Protein AF-A0AAJ7FCG0-F1 (afdb_monomer_lite)

Structure (mmCIF, N/CA/C/O backbone):
data_AF-A0AAJ7FCG0-F1
#
_entry.id   AF-A0AAJ7FCG0-F1
#
loop_
_atom_site.group_PDB
_atom_site.id
_atom_site.type_symbol
_atom_site.label_atom_id
_atom_site.label_alt_id
_atom_site.label_comp_id
_atom_site.label_asym_id
_atom_site.label_entity_id
_atom_site.label_seq_id
_atom_site.pdbx_PDB_ins_code
_atom_site.Cartn_x
_atom_site.Cartn_y
_atom_site.Cartn_z
_atom_site.occupancy
_atom_site.B_iso_or_equiv
_atom_site.auth_seq_id
_atom_site.auth_comp_id
_atom_site.auth_asym_id
_atom_site.auth_atom_id
_atom_site.pdbx_PDB_model_num
ATOM 1 N N . MET A 1 1 ? 63.623 13.823 26.805 1.00 58.09 1 MET A N 1
ATOM 2 C CA . MET A 1 1 ? 63.069 12.885 25.799 1.00 58.09 1 MET A CA 1
ATOM 3 C C . MET A 1 1 ? 61.608 12.478 26.054 1.00 58.09 1 MET A C 1
ATOM 5 O O . MET A 1 1 ? 60.945 12.116 25.099 1.00 58.09 1 MET A O 1
ATOM 9 N N . PHE A 1 2 ? 61.065 12.595 27.278 1.00 56.00 2 PHE A N 1
ATOM 10 C CA . PHE A 1 2 ? 59.650 12.283 27.577 1.00 56.00 2 PHE A CA 1
ATOM 11 C C . PHE A 1 2 ? 58.640 13.383 27.186 1.00 56.00 2 PHE A C 1
ATOM 13 O O . PHE A 1 2 ? 57.517 13.073 26.801 1.00 56.00 2 PHE A O 1
ATOM 20 N N . GLY A 1 3 ? 59.037 14.662 27.220 1.00 55.62 3 GLY A N 1
ATOM 21 C CA . GLY A 1 3 ? 58.137 15.783 26.902 1.00 55.62 3 GLY A CA 1
ATOM 22 C C . GLY A 1 3 ? 57.691 15.848 25.435 1.00 55.62 3 GLY A C 1
ATOM 23 O O . GLY A 1 3 ? 56.544 16.174 25.160 1.00 55.62 3 GLY A O 1
ATOM 24 N N . LEU A 1 4 ? 58.560 15.466 24.491 1.00 57.62 4 LEU A N 1
ATOM 25 C CA . LEU A 1 4 ? 58.233 15.468 23.056 1.00 57.62 4 LEU A CA 1
ATOM 26 C C . LEU A 1 4 ? 57.239 14.360 22.682 1.00 57.62 4 LEU A C 1
ATOM 28 O O . LEU A 1 4 ? 56.399 14.555 21.809 1.00 57.62 4 LEU A O 1
ATOM 32 N N . ILE A 1 5 ? 57.296 13.225 23.384 1.00 64.88 5 ILE A N 1
ATOM 33 C CA . ILE A 1 5 ? 56.364 12.110 23.187 1.00 64.88 5 ILE A CA 1
ATOM 34 C C . ILE A 1 5 ? 54.972 12.515 23.689 1.00 64.88 5 ILE A C 1
ATOM 36 O O . ILE A 1 5 ? 53.991 12.326 22.981 1.00 64.88 5 ILE A O 1
ATOM 40 N N . LEU A 1 6 ? 54.884 13.167 24.853 1.00 62.88 6 LEU A N 1
ATOM 41 C CA . LEU A 1 6 ? 53.620 13.676 25.401 1.00 62.88 6 LEU A CA 1
ATOM 42 C C . LEU A 1 6 ? 52.958 14.722 24.490 1.00 62.88 6 LEU A C 1
ATOM 44 O O . LEU A 1 6 ? 51.759 14.639 24.242 1.00 62.88 6 LEU A O 1
ATOM 48 N N . VAL A 1 7 ? 53.734 15.652 23.924 1.00 68.62 7 VAL A N 1
ATOM 49 C CA . VAL A 1 7 ? 53.219 16.645 22.961 1.00 68.62 7 VAL A CA 1
ATOM 50 C C . VAL A 1 7 ? 52.762 15.977 21.661 1.00 68.62 7 VAL A C 1
ATOM 52 O O . VAL A 1 7 ? 51.711 16.334 21.136 1.00 68.62 7 VAL A O 1
ATOM 55 N N . GLY A 1 8 ? 53.493 14.971 21.173 1.00 68.00 8 GLY A N 1
ATOM 56 C CA . GLY A 1 8 ? 53.094 14.190 20.000 1.00 68.00 8 GLY A CA 1
ATOM 57 C C . GLY A 1 8 ? 51.763 13.461 20.202 1.00 68.00 8 GLY A C 1
ATOM 58 O O . GLY A 1 8 ? 50.885 13.540 19.347 1.00 68.00 8 GLY A O 1
ATOM 59 N N . TRP A 1 9 ? 51.567 12.829 21.362 1.00 72.44 9 TRP A N 1
ATOM 60 C CA . TRP A 1 9 ? 50.305 12.163 21.701 1.00 72.44 9 TRP A CA 1
ATOM 61 C C . TRP A 1 9 ? 49.146 13.151 21.853 1.00 72.44 9 TRP A C 1
ATOM 63 O O . TRP A 1 9 ? 48.058 12.875 21.354 1.00 72.44 9 TRP A O 1
ATOM 73 N N . ILE A 1 10 ? 49.377 14.321 22.457 1.00 71.56 10 ILE A N 1
ATOM 74 C CA . ILE A 1 10 ? 48.364 15.384 22.570 1.00 71.56 10 ILE A CA 1
ATOM 75 C C . ILE A 1 10 ? 47.977 15.914 21.183 1.00 71.56 10 ILE A C 1
ATOM 77 O O . ILE A 1 10 ? 46.791 16.060 20.902 1.00 71.56 10 ILE A O 1
ATOM 81 N N . LEU A 1 11 ? 48.940 16.147 20.286 1.00 62.28 11 LEU A N 1
ATOM 82 C CA . LEU A 1 11 ? 48.656 16.596 18.919 1.00 62.28 11 LEU A CA 1
ATOM 83 C C . LEU A 1 11 ? 47.877 15.546 18.121 1.00 62.28 11 LEU A C 1
ATOM 85 O O . LEU A 1 11 ? 46.940 15.902 17.408 1.00 62.28 11 LEU A O 1
ATOM 89 N N . ILE A 1 12 ? 48.206 14.260 18.260 1.00 66.12 12 ILE A N 1
ATOM 90 C CA . ILE A 1 12 ? 47.460 13.173 17.607 1.00 66.12 12 ILE A CA 1
ATOM 91 C C . ILE A 1 12 ? 46.024 13.104 18.152 1.00 66.12 12 ILE A C 1
ATOM 93 O O . ILE A 1 12 ? 45.080 13.020 17.369 1.00 66.12 12 ILE A O 1
ATOM 97 N N . PHE A 1 13 ? 45.837 13.227 19.471 1.00 65.75 13 PHE A N 1
ATOM 98 C CA . PHE A 1 13 ? 44.508 13.219 20.093 1.00 65.75 13 PHE A CA 1
ATOM 99 C C . PHE A 1 13 ? 43.657 14.431 19.682 1.00 65.75 13 P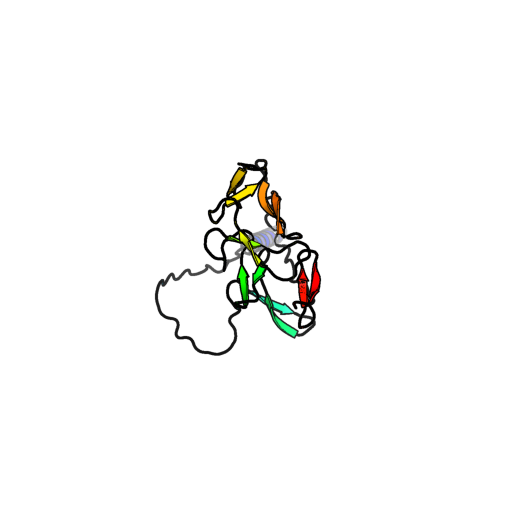HE A C 1
ATOM 101 O O . PHE A 1 13 ? 42.474 14.284 19.383 1.00 65.75 13 PHE A O 1
ATOM 108 N N . VAL A 1 14 ? 44.251 15.627 19.605 1.00 64.19 14 VAL A N 1
ATOM 109 C CA . VAL A 1 14 ? 43.553 16.854 19.179 1.00 64.19 14 VAL A CA 1
ATOM 110 C C . VAL A 1 14 ? 43.157 16.791 17.699 1.00 64.19 14 VAL A C 1
ATOM 112 O O . VAL A 1 14 ? 42.060 17.227 17.356 1.00 64.19 14 VAL A O 1
ATOM 115 N N . ASN A 1 15 ? 43.990 16.210 16.828 1.00 60.16 15 ASN A N 1
ATOM 116 C CA . ASN A 1 15 ? 43.638 16.007 15.417 1.00 60.16 15 ASN A CA 1
ATOM 117 C C . ASN A 1 15 ? 42.553 14.930 15.236 1.00 60.16 15 ASN A C 1
ATOM 119 O O . ASN A 1 15 ? 41.660 15.104 14.410 1.00 60.16 15 ASN A O 1
ATOM 123 N N . ALA A 1 16 ? 42.566 13.864 16.043 1.00 61.12 16 ALA A N 1
ATOM 124 C CA . ALA A 1 16 ? 41.526 12.832 16.016 1.00 61.12 16 ALA A CA 1
ATOM 125 C C . ALA A 1 16 ? 40.151 13.360 16.474 1.00 61.12 16 ALA A C 1
ATOM 127 O O . ALA A 1 16 ? 39.128 12.979 15.910 1.00 61.12 16 ALA A O 1
ATOM 128 N N . LEU A 1 17 ? 40.115 14.291 17.438 1.00 58.53 17 LEU A N 1
ATOM 129 C CA . LEU A 1 17 ? 38.879 14.957 17.879 1.00 58.53 17 LEU A CA 1
ATOM 130 C C . LEU A 1 17 ? 38.328 15.976 16.862 1.00 58.53 17 LEU A C 1
ATOM 132 O O . LEU A 1 17 ? 37.170 16.371 16.967 1.00 58.53 17 LEU A O 1
ATOM 136 N N . ARG A 1 18 ? 39.127 16.408 15.877 1.00 55.97 18 ARG A N 1
ATOM 137 C CA . ARG A 1 18 ? 38.724 17.363 14.824 1.00 55.97 18 ARG A CA 1
ATOM 138 C C . ARG A 1 18 ? 38.219 16.693 13.541 1.00 55.97 18 ARG A C 1
ATOM 140 O O . ARG A 1 18 ? 37.793 17.400 12.636 1.00 55.97 18 ARG A O 1
ATOM 147 N N . ALA A 1 19 ? 38.250 15.362 13.456 1.00 55.59 19 ALA A N 1
ATOM 148 C CA . ALA A 1 19 ? 37.912 14.608 12.245 1.00 55.59 19 ALA A CA 1
ATOM 149 C C . ALA A 1 19 ? 36.510 13.964 12.264 1.00 55.59 19 ALA A C 1
ATOM 151 O O . ALA A 1 19 ? 36.255 13.020 11.520 1.00 55.59 19 ALA A O 1
ATOM 152 N N . GLN A 1 20 ? 35.587 14.461 13.090 1.00 54.94 20 GLN A N 1
ATOM 153 C CA . GLN A 1 20 ? 34.176 14.070 13.034 1.00 54.94 20 GLN A CA 1
ATOM 154 C C . GLN A 1 20 ? 33.313 15.273 12.679 1.00 54.94 20 GLN A C 1
ATOM 156 O O . GLN A 1 20 ? 32.587 15.796 13.516 1.00 54.94 20 GLN A O 1
ATOM 161 N N . ASP A 1 21 ? 33.393 15.697 11.422 1.00 46.56 21 ASP A N 1
ATOM 162 C CA . ASP A 1 21 ? 32.343 16.516 10.827 1.00 46.56 21 ASP A CA 1
ATOM 163 C C . ASP A 1 21 ? 31.748 15.713 9.669 1.00 46.56 21 ASP A C 1
ATOM 165 O O . ASP A 1 21 ? 32.182 15.787 8.519 1.00 46.56 21 ASP A O 1
ATOM 169 N N . ILE A 1 22 ? 30.782 14.850 9.997 1.00 52.44 22 ILE A N 1
ATOM 170 C CA . ILE A 1 22 ? 29.861 14.331 8.986 1.00 52.44 22 ILE A CA 1
ATOM 171 C C . ILE A 1 22 ? 28.927 15.497 8.672 1.00 52.44 22 ILE A C 1
ATOM 173 O O . ILE A 1 22 ? 27.895 15.682 9.315 1.00 52.44 22 ILE A O 1
ATOM 177 N N . THR A 1 23 ? 29.308 16.311 7.693 1.00 48.34 23 THR A N 1
ATOM 178 C CA . THR A 1 23 ? 28.389 17.267 7.082 1.00 48.34 23 THR A CA 1
ATOM 179 C C . THR A 1 23 ? 27.411 16.474 6.224 1.00 48.34 23 THR A C 1
ATOM 181 O O . THR A 1 23 ? 27.718 16.039 5.116 1.00 48.34 23 THR A O 1
ATOM 184 N N . PHE A 1 24 ? 26.215 16.237 6.760 1.00 40.41 24 PHE A N 1
ATOM 185 C CA . PHE A 1 24 ? 25.083 15.860 5.924 1.00 40.41 24 PHE A CA 1
ATOM 186 C C . PHE A 1 24 ? 24.809 17.029 4.969 1.00 40.41 24 PHE A C 1
ATOM 188 O O . PHE A 1 24 ? 24.787 18.174 5.431 1.00 40.41 24 PHE A O 1
ATOM 195 N N . PRO A 1 25 ? 24.624 16.793 3.658 1.00 46.97 25 PRO A N 1
ATOM 196 C CA . PRO A 1 25 ? 24.197 17.862 2.775 1.00 46.97 25 PRO A CA 1
ATOM 197 C C . PRO A 1 25 ? 22.868 18.391 3.313 1.00 46.97 25 PRO A C 1
ATOM 199 O O . PRO A 1 25 ? 21.900 17.641 3.438 1.00 46.97 25 PRO A O 1
ATOM 202 N N . ASN A 1 26 ? 22.839 19.675 3.672 1.00 39.72 26 ASN A N 1
ATOM 203 C CA . ASN A 1 26 ? 21.583 20.374 3.879 1.00 39.72 26 ASN A CA 1
ATOM 204 C C . ASN A 1 26 ? 20.792 20.219 2.581 1.00 39.72 26 ASN A C 1
ATOM 206 O O . ASN A 1 26 ? 21.212 20.733 1.542 1.00 39.72 26 ASN A O 1
ATOM 210 N N . GLU A 1 27 ? 19.662 19.515 2.635 1.00 46.12 27 GLU A N 1
ATOM 211 C CA . GLU A 1 27 ? 18.612 19.710 1.648 1.00 46.12 27 GLU A CA 1
ATOM 212 C C . GLU A 1 27 ? 18.250 21.190 1.718 1.00 46.12 27 GLU A C 1
ATOM 214 O O . GLU A 1 27 ? 17.569 21.654 2.633 1.00 46.12 27 GLU A O 1
ATOM 219 N N . THR A 1 28 ? 18.765 21.970 0.774 1.00 39.69 28 THR A N 1
ATOM 220 C CA . THR A 1 28 ? 18.222 23.284 0.495 1.00 39.69 28 THR A CA 1
ATOM 221 C C . THR A 1 28 ? 16.843 23.050 -0.099 1.00 39.69 28 THR A C 1
ATOM 223 O O . THR A 1 28 ? 16.650 22.942 -1.308 1.00 39.69 28 THR A O 1
ATOM 226 N N . THR A 1 29 ? 15.855 22.953 0.787 1.00 45.19 29 THR A N 1
ATOM 227 C CA . THR A 1 29 ? 14.455 23.169 0.460 1.00 45.19 29 THR A CA 1
ATOM 228 C C . THR A 1 29 ? 14.310 24.602 -0.035 1.00 45.19 29 THR A C 1
ATOM 230 O O . THR A 1 29 ? 13.965 25.509 0.718 1.00 45.19 29 THR A O 1
ATOM 233 N N . ASN A 1 30 ? 14.567 24.814 -1.321 1.00 34.94 30 ASN A N 1
ATOM 234 C CA . ASN A 1 30 ? 13.955 25.916 -2.035 1.00 34.94 30 ASN A CA 1
ATOM 235 C C . ASN A 1 30 ? 12.564 25.447 -2.448 1.00 34.94 30 ASN A C 1
ATOM 237 O O . ASN A 1 30 ? 12.338 24.913 -3.532 1.00 34.94 30 ASN A O 1
ATOM 241 N N . THR A 1 31 ? 11.623 25.637 -1.528 1.00 43.38 31 THR A N 1
ATOM 242 C CA . THR A 1 31 ? 10.203 25.741 -1.838 1.00 43.38 31 THR A CA 1
ATOM 243 C C . THR A 1 31 ? 10.004 26.844 -2.871 1.00 43.38 31 THR A C 1
ATOM 245 O O . THR A 1 31 ? 9.981 28.019 -2.523 1.00 43.38 31 THR A O 1
ATOM 248 N N . ASN A 1 32 ? 9.815 26.457 -4.129 1.00 37.09 32 ASN A N 1
ATOM 249 C CA . ASN A 1 32 ? 9.009 27.215 -5.077 1.00 37.09 32 ASN A CA 1
ATOM 250 C C . ASN A 1 32 ? 7.836 26.337 -5.502 1.00 37.09 32 ASN A C 1
ATOM 252 O O . ASN A 1 32 ? 7.883 25.544 -6.439 1.00 37.09 32 ASN A O 1
ATOM 256 N N . PHE A 1 33 ? 6.779 26.484 -4.712 1.00 48.41 33 PHE A N 1
ATOM 257 C CA . PHE A 1 33 ? 5.418 26.133 -5.050 1.00 48.41 33 PHE A CA 1
ATOM 258 C C . PHE A 1 33 ? 5.010 26.962 -6.277 1.00 48.41 33 PHE A C 1
ATOM 260 O O . PHE A 1 33 ? 4.943 28.185 -6.201 1.00 48.41 33 PHE A O 1
ATOM 267 N N . GLY A 1 34 ? 4.753 26.289 -7.399 1.00 46.59 34 GLY A N 1
ATOM 268 C CA . GLY A 1 34 ? 4.127 26.883 -8.579 1.00 46.59 34 GLY A CA 1
ATOM 269 C C . GLY A 1 34 ? 5.088 27.440 -9.628 1.00 46.59 34 GLY A C 1
ATOM 270 O O . GLY A 1 34 ? 5.233 28.648 -9.761 1.00 46.59 34 GLY A O 1
ATOM 271 N N . GLN A 1 35 ? 5.633 26.569 -10.478 1.00 34.44 35 GLN A N 1
ATOM 272 C CA . GLN A 1 35 ? 5.893 26.936 -11.869 1.00 34.44 35 GLN A CA 1
ATOM 273 C C . GLN A 1 35 ? 5.902 25.687 -12.747 1.00 34.44 35 GLN A C 1
ATOM 275 O O . GLN A 1 35 ? 6.513 24.675 -12.413 1.00 34.44 35 GLN A O 1
ATOM 280 N N . HIS A 1 36 ? 5.152 25.760 -13.845 1.00 49.44 36 HIS A N 1
ATOM 281 C CA . HIS A 1 36 ? 5.037 24.729 -14.867 1.00 49.44 36 HIS A CA 1
ATOM 282 C C . HIS A 1 36 ? 6.426 24.277 -15.327 1.00 49.44 36 HIS A C 1
ATOM 284 O O . HIS A 1 36 ? 7.110 25.000 -16.052 1.00 49.44 36 HIS A O 1
ATOM 290 N N . VAL A 1 37 ? 6.826 23.072 -14.927 1.00 43.38 37 VAL A N 1
ATOM 291 C CA . VAL A 1 37 ? 7.981 22.401 -15.518 1.00 43.38 37 VAL A CA 1
ATOM 292 C C . VAL A 1 37 ? 7.579 22.022 -16.938 1.00 43.38 37 VAL A C 1
ATOM 294 O O . VAL A 1 37 ? 6.692 21.196 -17.154 1.00 43.38 37 VAL A O 1
ATOM 297 N N . GLN A 1 38 ? 8.187 22.708 -17.902 1.00 42.44 38 GLN A N 1
ATOM 298 C CA . GLN A 1 38 ? 8.118 22.382 -19.320 1.00 42.44 38 GLN A CA 1
ATOM 299 C C . GLN A 1 38 ? 8.571 20.928 -19.494 1.00 42.44 38 GLN A C 1
ATOM 301 O O . GLN A 1 38 ? 9.700 20.574 -19.160 1.00 42.44 38 GLN A O 1
ATOM 306 N N . LEU A 1 39 ? 7.648 20.088 -19.962 1.00 44.16 39 LEU A N 1
ATOM 307 C CA . LEU A 1 39 ? 7.856 18.669 -20.214 1.00 44.16 39 LEU A CA 1
ATOM 308 C C . LEU A 1 39 ? 8.788 18.520 -21.428 1.00 44.16 39 LEU A C 1
ATOM 310 O O . LEU A 1 39 ? 8.337 18.534 -22.572 1.00 44.16 39 LEU A O 1
ATOM 314 N N . THR A 1 40 ? 10.092 18.391 -21.200 1.00 37.41 40 THR A N 1
ATOM 315 C CA . THR A 1 40 ? 10.991 17.843 -22.217 1.00 37.41 40 THR A CA 1
ATOM 316 C C . THR A 1 40 ? 10.864 16.323 -22.176 1.00 37.41 40 THR A C 1
ATOM 318 O O . THR A 1 40 ? 11.255 15.676 -21.205 1.00 37.41 40 THR A O 1
ATOM 321 N N . ASN A 1 41 ? 10.248 15.763 -23.216 1.00 54.22 41 ASN A N 1
ATOM 322 C CA . ASN A 1 41 ? 10.221 14.332 -23.493 1.00 54.22 41 ASN A CA 1
ATOM 323 C C . ASN A 1 41 ? 11.650 13.818 -23.703 1.00 54.22 41 ASN A C 1
ATOM 325 O O . ASN A 1 41 ? 12.231 14.139 -24.731 1.00 54.22 41 ASN A O 1
ATOM 329 N N . GLU A 1 42 ? 12.164 13.014 -22.766 1.00 44.41 42 GLU A N 1
ATOM 330 C CA . GLU A 1 42 ? 13.086 11.887 -23.007 1.00 44.41 42 GLU A CA 1
ATOM 331 C C . GLU A 1 42 ? 13.314 11.099 -21.693 1.00 44.41 42 GLU A C 1
ATOM 333 O O . GLU A 1 42 ? 14.191 11.378 -20.884 1.00 44.41 42 GLU A O 1
ATOM 338 N N . SER A 1 43 ? 12.428 10.121 -21.461 1.00 55.16 43 SER A N 1
ATOM 339 C CA . SER A 1 43 ? 12.698 8.825 -20.803 1.00 55.16 43 SER A CA 1
ATOM 340 C C . SER A 1 43 ? 13.641 8.778 -19.582 1.00 55.16 43 SER A C 1
ATOM 342 O O . SER A 1 43 ? 14.760 8.287 -19.680 1.00 55.16 43 SER A O 1
ATOM 344 N N . THR A 1 44 ? 13.156 9.177 -18.398 1.00 56.81 44 THR A N 1
ATOM 345 C CA . THR A 1 44 ? 13.750 8.774 -17.090 1.00 56.81 44 THR A CA 1
ATOM 346 C C . THR A 1 44 ? 12.783 8.830 -15.895 1.00 56.81 44 THR A C 1
ATOM 348 O O . THR A 1 44 ? 13.195 8.639 -14.754 1.00 56.81 44 THR A O 1
ATOM 351 N N . SER A 1 45 ? 11.487 9.083 -16.109 1.00 82.50 45 SER A N 1
ATOM 352 C CA . SER A 1 45 ? 10.523 9.191 -15.005 1.00 82.50 45 SER A CA 1
ATOM 353 C C . SER A 1 45 ? 9.701 7.911 -14.882 1.00 82.50 45 SER A C 1
ATOM 355 O O . SER A 1 45 ? 8.991 7.532 -15.815 1.00 82.50 45 SER A O 1
ATOM 357 N N . CYS A 1 46 ? 9.815 7.227 -13.741 1.00 86.31 46 CYS A N 1
ATOM 358 C CA . CYS A 1 46 ? 8.948 6.097 -13.435 1.00 86.31 46 CYS A CA 1
ATOM 359 C C . CYS A 1 46 ? 7.482 6.544 -13.293 1.00 86.31 46 CYS A C 1
ATOM 361 O O . CYS A 1 46 ? 7.221 7.693 -12.929 1.00 86.31 46 CYS A O 1
ATOM 363 N N . PRO A 1 47 ? 6.511 5.648 -13.555 1.00 89.12 47 PRO A N 1
ATOM 364 C CA . PRO A 1 47 ? 5.098 5.956 -13.362 1.00 89.12 47 PRO A CA 1
ATOM 365 C C . PRO A 1 47 ? 4.743 6.326 -11.912 1.00 89.12 47 PRO A C 1
ATOM 367 O O . PRO A 1 47 ? 5.553 6.212 -10.990 1.00 89.12 47 PRO A O 1
ATOM 370 N N . LEU A 1 48 ? 3.495 6.749 -11.691 1.00 86.62 48 LEU A N 1
ATOM 371 C CA . LEU A 1 48 ? 3.037 7.234 -10.389 1.00 86.62 48 LEU A CA 1
ATOM 372 C C . LEU A 1 48 ? 3.283 6.205 -9.267 1.00 86.62 48 LEU A C 1
ATOM 374 O O . LEU A 1 48 ? 2.841 5.054 -9.340 1.00 86.62 48 LEU A O 1
ATOM 378 N N . ASN A 1 49 ? 3.935 6.675 -8.196 1.00 86.12 49 ASN A N 1
ATOM 379 C CA . ASN A 1 49 ? 4.336 5.900 -7.014 1.00 86.12 49 ASN A CA 1
ATOM 380 C C . ASN A 1 49 ? 5.251 4.699 -7.320 1.00 86.12 49 ASN A C 1
ATOM 382 O O . ASN A 1 49 ? 5.264 3.725 -6.566 1.00 86.12 49 ASN A O 1
ATOM 386 N N . MET A 1 50 ? 6.005 4.755 -8.417 1.00 87.88 50 MET A N 1
ATOM 387 C CA . MET A 1 50 ? 7.045 3.781 -8.740 1.00 87.88 50 MET A CA 1
ATOM 388 C C . MET A 1 50 ? 8.429 4.386 -8.514 1.00 87.88 50 MET A C 1
ATOM 390 O O . MET A 1 50 ? 8.630 5.592 -8.664 1.00 87.88 50 MET A O 1
ATOM 394 N N . LYS A 1 51 ? 9.387 3.532 -8.162 1.00 86.38 51 LYS A N 1
ATOM 395 C CA . LYS A 1 51 ? 10.802 3.881 -8.022 1.00 86.38 51 LYS A CA 1
ATOM 396 C C . LYS A 1 51 ? 11.616 3.163 -9.088 1.00 86.38 51 LYS A C 1
ATOM 398 O O . LYS A 1 51 ? 11.248 2.073 -9.525 1.00 86.38 51 LYS A O 1
ATOM 403 N N . LEU A 1 52 ? 12.712 3.793 -9.498 1.00 86.12 52 LEU A N 1
ATOM 404 C CA . LEU A 1 52 ? 13.694 3.176 -10.377 1.00 86.12 52 LEU A CA 1
ATOM 405 C C . LEU A 1 52 ? 14.563 2.227 -9.549 1.00 86.12 52 LEU A C 1
ATOM 407 O O . LEU A 1 52 ? 15.143 2.631 -8.542 1.00 86.12 52 LEU A O 1
ATOM 411 N N . TYR A 1 53 ? 14.647 0.983 -9.990 1.00 81.81 53 TYR A N 1
ATOM 412 C CA . TYR A 1 53 ? 15.522 -0.046 -9.455 1.00 81.81 53 TYR A CA 1
ATOM 413 C C . TYR A 1 53 ? 16.551 -0.432 -10.514 1.00 81.81 53 TYR A C 1
ATOM 415 O O . TYR A 1 53 ? 16.292 -0.336 -11.714 1.00 81.81 53 TYR A O 1
ATOM 423 N N . TYR A 1 54 ? 17.722 -0.860 -10.054 1.00 81.88 54 TYR A N 1
ATOM 424 C CA . TYR A 1 54 ? 18.802 -1.348 -10.901 1.00 81.88 54 TYR A CA 1
ATOM 425 C C . TYR A 1 54 ? 19.034 -2.829 -10.611 1.00 81.88 54 TYR A C 1
ATOM 427 O O . TYR A 1 54 ? 19.133 -3.221 -9.446 1.00 81.88 54 TYR A O 1
ATOM 435 N N . ASN A 1 55 ? 19.079 -3.642 -11.663 1.00 77.88 55 ASN A N 1
ATOM 436 C CA . ASN A 1 55 ? 19.496 -5.033 -11.591 1.00 77.88 55 ASN A CA 1
ATOM 437 C C . ASN A 1 55 ? 20.971 -5.122 -11.991 1.00 77.88 55 ASN A C 1
ATOM 439 O O . ASN A 1 55 ? 21.304 -4.959 -13.163 1.00 77.88 55 ASN A O 1
ATOM 443 N N . GLU A 1 56 ? 21.840 -5.406 -11.022 1.00 78.94 56 GLU A N 1
ATOM 444 C CA . GLU A 1 56 ? 23.282 -5.544 -11.251 1.00 78.94 56 GLU A CA 1
ATOM 445 C C . GLU A 1 56 ? 23.626 -6.758 -12.132 1.00 78.94 56 GLU A C 1
ATOM 447 O O . GLU A 1 56 ? 24.578 -6.700 -12.903 1.00 78.94 56 GLU A O 1
ATOM 452 N N . GLU A 1 57 ? 22.858 -7.853 -12.048 1.00 80.69 57 GLU A N 1
ATOM 453 C CA . GLU A 1 57 ? 23.134 -9.082 -12.814 1.00 80.69 57 GLU A CA 1
ATOM 454 C C . GLU A 1 57 ? 22.842 -8.903 -14.311 1.00 80.69 57 GLU A C 1
ATOM 456 O O . GLU A 1 57 ? 23.536 -9.463 -15.158 1.00 80.69 57 GLU A O 1
ATOM 461 N N . GLU A 1 58 ? 21.799 -8.139 -14.635 1.00 79.62 58 GLU A N 1
ATOM 462 C CA . GLU A 1 58 ? 21.318 -7.931 -16.006 1.00 79.62 58 GLU A CA 1
ATOM 463 C C . GLU A 1 58 ? 21.735 -6.571 -16.590 1.00 79.62 58 GLU A C 1
ATOM 465 O O . GLU A 1 58 ? 21.337 -6.258 -17.713 1.00 79.62 58 GLU A O 1
ATOM 470 N N . ASP A 1 59 ? 22.497 -5.774 -15.830 1.00 80.44 59 ASP A N 1
ATOM 471 C CA . ASP A 1 59 ? 22.903 -4.397 -16.150 1.00 80.44 59 ASP A CA 1
ATOM 472 C C . ASP A 1 59 ? 21.746 -3.556 -16.719 1.00 80.44 59 ASP A C 1
ATOM 474 O O . ASP A 1 59 ? 21.839 -2.921 -17.772 1.00 80.44 59 ASP A O 1
ATOM 478 N N . ASN A 1 60 ? 20.591 -3.603 -16.047 1.00 80.00 60 ASN A N 1
ATOM 479 C CA . ASN A 1 60 ? 19.383 -2.929 -16.512 1.00 80.00 60 ASN A CA 1
ATOM 480 C C . ASN A 1 60 ? 18.682 -2.134 -15.408 1.00 80.00 60 ASN A C 1
ATOM 482 O O . ASN A 1 60 ? 18.826 -2.385 -14.211 1.00 80.00 60 ASN A O 1
ATOM 486 N N . GLN A 1 61 ? 17.915 -1.132 -15.833 1.00 82.69 61 GLN A N 1
ATOM 487 C CA . GLN A 1 61 ? 17.078 -0.319 -14.960 1.00 82.69 61 GLN A CA 1
ATOM 488 C C . GLN A 1 61 ? 15.608 -0.619 -15.237 1.00 82.69 61 GLN A C 1
ATOM 490 O O . GLN A 1 61 ? 15.190 -0.720 -16.392 1.00 82.69 61 GLN A O 1
ATOM 495 N N . PHE A 1 62 ? 14.807 -0.725 -14.183 1.00 83.25 62 PHE A N 1
ATOM 496 C CA . PHE A 1 62 ? 13.375 -0.975 -14.290 1.00 83.25 62 PHE A CA 1
ATOM 497 C C . PHE A 1 62 ? 12.603 -0.222 -13.209 1.00 83.25 62 PHE A C 1
ATOM 499 O O . PHE A 1 62 ? 13.122 0.071 -12.136 1.00 83.25 62 PHE A O 1
ATOM 506 N N . CYS A 1 63 ? 11.343 0.103 -13.485 1.00 86.75 63 CYS A N 1
ATOM 507 C CA . CYS A 1 63 ? 10.464 0.717 -12.496 1.00 86.75 63 CYS A CA 1
ATOM 508 C C . CYS A 1 63 ? 9.689 -0.363 -11.740 1.00 86.75 63 CYS A C 1
ATOM 510 O O . CYS A 1 63 ? 9.064 -1.220 -12.367 1.00 86.75 63 CYS A O 1
ATOM 512 N N . ASP A 1 64 ? 9.648 -0.276 -10.412 1.00 86.06 64 ASP A N 1
ATOM 513 C CA . ASP A 1 64 ? 8.798 -1.136 -9.582 1.00 86.06 64 ASP A CA 1
ATOM 514 C C . ASP A 1 64 ? 8.132 -0.352 -8.443 1.00 86.06 64 ASP A C 1
ATOM 516 O O . ASP A 1 64 ? 8.443 0.816 -8.189 1.00 86.06 64 ASP A O 1
ATOM 520 N N . CYS A 1 65 ? 7.155 -0.978 -7.792 1.00 86.69 65 CYS A N 1
ATOM 521 C CA . CYS A 1 65 ? 6.480 -0.407 -6.636 1.00 86.69 65 CYS A CA 1
ATOM 522 C C . CYS A 1 65 ? 7.428 -0.284 -5.442 1.00 86.69 65 CYS A C 1
ATOM 524 O O . CYS A 1 65 ? 8.234 -1.173 -5.178 1.00 86.69 65 CYS A O 1
A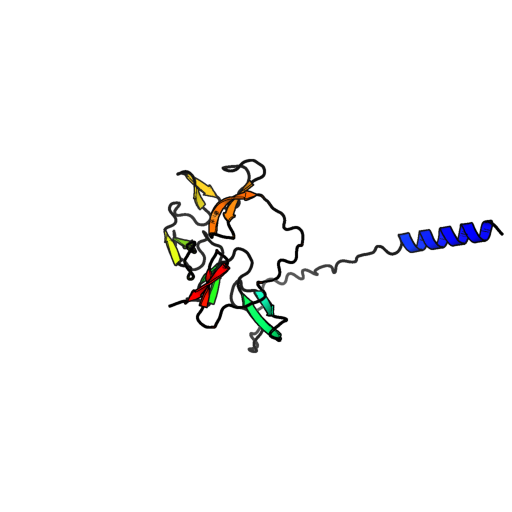TOM 526 N N . ASP A 1 66 ? 7.256 0.791 -4.671 1.00 81.25 66 ASP A N 1
ATOM 527 C CA . ASP A 1 66 ? 7.892 0.908 -3.362 1.00 81.25 66 ASP A CA 1
ATOM 528 C C . ASP A 1 66 ? 7.363 -0.155 -2.381 1.00 81.25 66 ASP A C 1
ATOM 530 O O . ASP A 1 66 ? 6.276 -0.717 -2.560 1.00 81.25 66 ASP A O 1
ATOM 534 N N . LEU A 1 67 ? 8.113 -0.413 -1.309 1.00 77.44 67 LEU A N 1
ATOM 535 C CA . LEU A 1 67 ? 7.722 -1.390 -0.293 1.00 77.44 67 LEU A CA 1
ATOM 536 C C . LEU A 1 67 ? 6.340 -1.064 0.295 1.00 77.44 67 LEU A C 1
ATOM 538 O O . LEU A 1 67 ? 6.047 0.071 0.664 1.00 77.44 67 LEU A O 1
ATOM 542 N N . GLY A 1 68 ? 5.486 -2.084 0.389 1.00 81.44 68 GLY A N 1
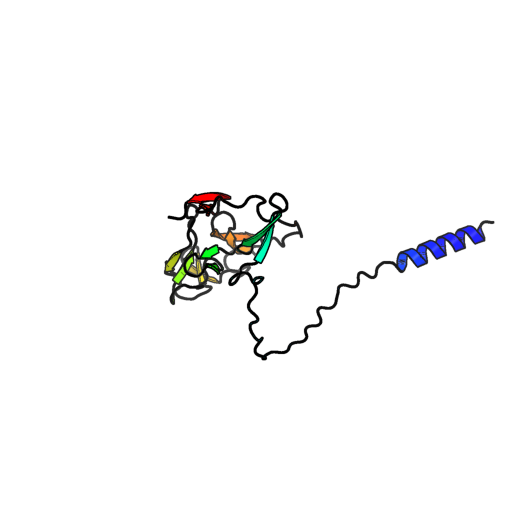ATOM 543 C CA . GLY A 1 68 ? 4.115 -1.950 0.888 1.00 81.44 68 GLY A CA 1
ATOM 544 C C . GLY A 1 68 ? 3.109 -1.401 -0.131 1.00 81.44 68 GLY A C 1
ATOM 545 O O . GLY A 1 68 ? 1.914 -1.396 0.161 1.00 81.44 68 GLY A O 1
ATOM 546 N N . PHE A 1 69 ? 3.537 -0.990 -1.329 1.00 87.94 69 PHE A N 1
ATOM 547 C CA . PHE A 1 69 ? 2.634 -0.605 -2.412 1.00 87.94 69 PHE A CA 1
ATOM 548 C C . PHE A 1 69 ? 2.291 -1.809 -3.297 1.00 87.94 69 PHE A C 1
ATOM 550 O O . PHE A 1 69 ? 3.085 -2.730 -3.481 1.00 87.94 69 PHE A O 1
ATOM 557 N N . ILE A 1 70 ? 1.088 -1.787 -3.871 1.00 90.25 70 ILE A N 1
ATOM 558 C CA . ILE A 1 70 ? 0.592 -2.793 -4.811 1.00 90.25 70 ILE A CA 1
ATOM 559 C C . ILE A 1 70 ? 0.410 -2.183 -6.197 1.00 90.25 70 ILE A C 1
ATOM 561 O O . ILE A 1 70 ? -0.086 -1.065 -6.347 1.00 90.25 70 ILE A O 1
ATOM 565 N N . TYR A 1 71 ? 0.803 -2.937 -7.217 1.00 89.88 71 TYR A N 1
ATOM 566 C CA . TYR A 1 71 ? 0.678 -2.519 -8.606 1.00 89.88 71 TYR A CA 1
ATOM 567 C C . TYR A 1 71 ? -0.756 -2.639 -9.110 1.00 89.88 71 TYR A C 1
ATOM 569 O O . TYR A 1 71 ? -1.423 -3.654 -8.894 1.00 89.88 71 TYR A O 1
ATOM 577 N N . TYR A 1 72 ? -1.201 -1.621 -9.839 1.00 92.25 72 TYR A N 1
ATOM 578 C CA . TYR A 1 72 ? -2.492 -1.582 -10.505 1.00 92.25 72 TYR A CA 1
ATOM 579 C C . TYR A 1 72 ? -2.293 -1.494 -12.029 1.00 92.25 72 TYR A C 1
ATOM 581 O O . TYR A 1 72 ? -2.019 -0.411 -12.554 1.00 92.25 72 TYR A O 1
ATOM 589 N N . PRO A 1 73 ? -2.439 -2.619 -12.759 1.00 90.12 73 PRO A N 1
ATOM 590 C CA . PRO A 1 73 ? -2.159 -2.673 -14.195 1.00 90.12 73 PRO A CA 1
ATOM 591 C C . PRO A 1 73 ? -2.907 -1.648 -15.065 1.00 90.12 73 PRO A C 1
ATOM 593 O O . PRO A 1 73 ? -2.270 -1.081 -15.950 1.00 90.12 73 PRO A O 1
ATOM 596 N N . PRO A 1 74 ? -4.204 -1.338 -14.834 1.00 90.38 74 PRO A N 1
ATOM 597 C CA . PRO A 1 74 ? -4.974 -0.489 -15.750 1.00 90.38 74 PRO A CA 1
ATOM 598 C C . PRO A 1 74 ? -4.416 0.916 -15.992 1.00 90.38 74 PRO A C 1
ATOM 600 O O . PRO A 1 74 ? -4.732 1.520 -17.011 1.00 90.38 74 PRO A O 1
ATOM 603 N N . ASN A 1 75 ? -3.619 1.456 -15.069 1.00 90.44 75 ASN A N 1
ATOM 604 C CA . ASN A 1 75 ? -2.965 2.755 -15.242 1.00 90.44 75 ASN A CA 1
ATOM 605 C C . ASN A 1 75 ? -1.459 2.710 -14.957 1.00 90.44 75 ASN A C 1
ATOM 607 O O . ASN A 1 75 ? -0.851 3.755 -14.729 1.00 90.44 75 ASN A O 1
ATOM 611 N N . ASN A 1 76 ? -0.877 1.507 -14.951 1.00 89.25 76 ASN A N 1
ATOM 612 C CA . ASN A 1 76 ? 0.548 1.282 -14.748 1.00 89.25 76 ASN A CA 1
ATOM 613 C C . ASN A 1 76 ? 1.126 2.052 -13.544 1.00 89.25 76 ASN A C 1
ATOM 615 O O . ASN A 1 76 ? 2.138 2.726 -13.673 1.00 89.25 76 ASN A O 1
ATOM 619 N N . SER A 1 77 ? 0.452 2.018 -12.394 1.00 91.06 77 SER A N 1
ATOM 620 C CA . SER A 1 77 ? 0.845 2.787 -11.204 1.00 91.06 77 SER A CA 1
ATOM 621 C C . SER A 1 77 ? 0.762 1.933 -9.940 1.00 91.06 77 SER A C 1
ATOM 623 O O . SER A 1 77 ? 0.096 0.895 -9.923 1.00 91.06 77 SER A O 1
ATOM 625 N N . CYS A 1 78 ? 1.411 2.373 -8.864 1.00 92.06 78 CYS A N 1
ATOM 626 C CA . CYS A 1 78 ? 1.377 1.682 -7.575 1.00 92.06 78 CYS A CA 1
ATOM 627 C C . CYS A 1 78 ? 0.547 2.448 -6.541 1.00 92.06 78 CYS A C 1
ATOM 629 O O . CYS A 1 78 ? 0.453 3.676 -6.565 1.00 92.06 78 CYS A O 1
ATOM 631 N N . TYR A 1 79 ? -0.080 1.732 -5.613 1.00 94.50 79 TYR A N 1
ATOM 632 C CA . TYR A 1 79 ? -0.957 2.330 -4.608 1.00 94.50 79 TYR A CA 1
ATOM 633 C C . TYR A 1 79 ? -0.855 1.604 -3.277 1.00 94.50 79 TYR A C 1
ATOM 635 O O . TYR A 1 79 ? -0.560 0.414 -3.228 1.00 94.50 79 TYR A O 1
ATOM 643 N N . LEU A 1 80 ? -1.156 2.313 -2.193 1.00 92.94 80 LEU A N 1
ATOM 644 C CA . LEU A 1 80 ? -1.260 1.693 -0.880 1.00 92.94 80 LEU A CA 1
ATOM 645 C C . LEU A 1 80 ? -2.483 0.755 -0.823 1.00 92.94 80 LEU A C 1
ATOM 647 O O . LEU A 1 80 ? -3.586 1.166 -1.209 1.00 92.94 80 LEU A O 1
ATOM 651 N N . PRO A 1 81 ? -2.324 -0.478 -0.315 1.00 94.12 81 PRO A N 1
ATOM 652 C CA . PRO A 1 81 ? -3.442 -1.373 -0.053 1.00 94.12 81 PRO A CA 1
ATOM 653 C C . PRO A 1 81 ? -4.382 -0.762 0.994 1.00 94.12 81 PRO A C 1
ATOM 655 O O . PRO A 1 81 ? -3.973 0.021 1.851 1.00 94.12 81 PRO A O 1
ATOM 658 N N . TYR A 1 82 ? -5.667 -1.104 0.910 1.00 96.12 82 TYR A N 1
ATOM 659 C CA . TYR A 1 82 ? -6.736 -0.591 1.778 1.00 96.12 82 TYR A CA 1
ATOM 660 C C . TYR A 1 82 ? -6.918 0.934 1.773 1.00 96.12 82 TYR A C 1
ATOM 662 O O . TYR A 1 82 ? -7.646 1.482 2.603 1.00 96.12 82 TYR A O 1
ATOM 670 N N . ARG A 1 83 ? -6.335 1.623 0.790 1.00 96.19 83 ARG A N 1
ATOM 671 C CA . ARG A 1 83 ? -6.645 3.013 0.453 1.00 96.19 83 ARG A CA 1
ATOM 672 C C . ARG A 1 83 ? -7.478 3.070 -0.818 1.00 96.19 83 ARG A C 1
ATOM 674 O O . ARG A 1 83 ? -7.482 2.134 -1.619 1.00 96.19 83 ARG A O 1
ATOM 681 N N . LYS A 1 84 ? -8.183 4.183 -1.017 1.00 97.12 84 LYS A N 1
ATOM 682 C CA . LYS A 1 84 ? -9.000 4.438 -2.209 1.00 97.12 84 LYS A CA 1
ATOM 683 C C . LYS A 1 84 ? -8.193 4.232 -3.491 1.00 97.12 84 LYS A C 1
ATOM 685 O O . LYS A 1 84 ? -8.649 3.519 -4.378 1.00 97.12 84 LYS A O 1
ATOM 690 N N . GLY A 1 85 ? -7.010 4.843 -3.586 1.00 94.38 85 GLY A N 1
ATOM 691 C CA . GLY A 1 85 ? -6.173 4.781 -4.787 1.00 94.38 85 GLY A CA 1
ATOM 692 C C . GLY A 1 85 ? -6.979 5.102 -6.062 1.00 94.38 85 GLY A C 1
ATOM 693 O O . GLY A 1 85 ? -7.699 6.105 -6.074 1.00 94.38 85 GLY A O 1
ATOM 694 N N . PRO A 1 86 ? -6.920 4.253 -7.105 1.00 96.00 86 PRO A N 1
ATOM 695 C CA . PRO A 1 86 ? -7.652 4.444 -8.358 1.00 96.00 86 PRO A CA 1
ATOM 696 C C . PRO A 1 86 ? -9.130 4.021 -8.266 1.00 96.00 86 PRO A C 1
ATOM 698 O O . PRO A 1 86 ? -9.870 4.117 -9.244 1.00 96.00 86 PRO A O 1
ATOM 701 N N . CYS A 1 87 ? -9.584 3.517 -7.117 1.00 97.19 87 CYS A N 1
ATOM 702 C CA . CYS A 1 87 ? -10.935 3.008 -6.960 1.00 97.19 87 CYS A CA 1
ATOM 703 C C . CYS A 1 87 ? -11.976 4.128 -6.826 1.00 97.19 87 CYS A C 1
ATOM 705 O O . CYS A 1 87 ? -11.724 5.223 -6.316 1.00 97.19 87 CYS A O 1
ATOM 707 N N . SER A 1 88 ? -13.208 3.816 -7.238 1.00 96.44 88 SER A N 1
ATOM 708 C CA . SER A 1 88 ? -14.369 4.680 -7.016 1.00 96.44 88 SER A CA 1
ATOM 709 C C . SER A 1 88 ? -14.607 4.936 -5.522 1.00 96.44 88 SER A C 1
ATOM 711 O O . SER A 1 88 ? -14.179 4.161 -4.666 1.00 96.44 88 SER A O 1
ATOM 713 N N . SER A 1 89 ? -15.377 5.975 -5.196 1.00 95.31 89 SER A N 1
ATOM 714 C CA . SER A 1 89 ? -15.770 6.285 -3.815 1.00 95.31 89 SER A CA 1
ATOM 715 C C . SER A 1 89 ? -16.300 5.057 -3.058 1.00 95.31 89 SER A C 1
ATOM 717 O O . SER A 1 89 ? -17.007 4.220 -3.626 1.00 95.31 89 SER A O 1
ATOM 719 N N . ARG A 1 90 ? -15.977 4.973 -1.758 1.00 96.12 90 ARG A N 1
ATOM 720 C CA . ARG A 1 90 ? -16.348 3.867 -0.846 1.00 96.12 90 ARG A CA 1
ATOM 721 C C . ARG A 1 90 ? -15.752 2.500 -1.216 1.00 96.12 90 ARG A C 1
ATOM 723 O O . ARG A 1 90 ? -16.214 1.470 -0.721 1.00 96.12 90 ARG A O 1
ATOM 730 N N . LYS A 1 91 ? -14.741 2.464 -2.082 1.00 98.06 91 LYS A N 1
ATOM 731 C CA . LYS A 1 91 ? -13.932 1.277 -2.372 1.00 98.06 91 LYS A CA 1
ATOM 732 C C . LYS A 1 91 ? -12.477 1.548 -2.010 1.00 98.06 91 LYS A C 1
ATOM 734 O O . LYS A 1 91 ? -12.048 2.697 -1.999 1.00 98.06 91 LYS A O 1
ATOM 739 N N . TYR A 1 92 ? -11.744 0.481 -1.737 1.00 97.44 92 TYR A N 1
ATOM 740 C CA . TYR A 1 92 ? -10.295 0.497 -1.595 1.00 97.44 92 TYR A CA 1
ATOM 741 C C . TYR A 1 92 ? -9.655 -0.511 -2.552 1.00 97.44 92 TYR A C 1
ATOM 743 O O . TYR A 1 92 ? -10.342 -1.385 -3.096 1.00 97.44 92 TYR A O 1
ATOM 751 N N . LEU A 1 93 ? -8.345 -0.400 -2.739 1.00 96.50 93 LEU A N 1
ATOM 752 C CA . LEU A 1 93 ? -7.554 -1.357 -3.498 1.00 96.50 93 LEU A CA 1
ATOM 753 C C . LEU A 1 93 ? -7.089 -2.509 -2.594 1.00 96.50 93 LEU A C 1
ATOM 755 O O . LEU A 1 93 ? -6.635 -2.277 -1.475 1.00 96.50 93 LEU A O 1
ATOM 759 N N . ILE A 1 94 ? -7.206 -3.747 -3.070 1.00 94.75 94 ILE A N 1
ATOM 760 C CA . ILE A 1 94 ? -6.698 -4.947 -2.392 1.00 94.75 94 ILE A CA 1
ATOM 761 C C . ILE A 1 94 ? -5.920 -5.829 -3.365 1.00 94.75 94 ILE A C 1
ATOM 763 O O . ILE A 1 94 ? -6.217 -5.841 -4.560 1.00 94.75 94 ILE A O 1
ATOM 767 N N . LEU A 1 95 ? -4.993 -6.616 -2.828 1.00 91.19 95 LEU A N 1
ATOM 768 C CA . LEU A 1 95 ? -4.370 -7.744 -3.509 1.00 91.19 95 LEU A CA 1
ATOM 769 C C . LEU A 1 95 ? -4.638 -8.993 -2.665 1.00 91.19 95 LEU A C 1
ATOM 771 O O . LEU A 1 95 ? -4.284 -9.018 -1.490 1.00 91.19 95 LEU A O 1
ATOM 775 N N . GLY A 1 96 ? -5.336 -9.987 -3.216 1.00 83.69 96 GLY A N 1
ATOM 776 C CA . GLY A 1 96 ? -5.517 -11.262 -2.521 1.00 83.69 96 GLY A CA 1
ATOM 777 C C . GLY A 1 96 ? -4.186 -12.003 -2.359 1.00 83.69 96 GLY A C 1
ATOM 778 O O . GLY A 1 96 ? -3.294 -11.851 -3.187 1.00 83.69 96 GLY A O 1
ATOM 779 N N . GLN A 1 97 ? -4.071 -12.840 -1.326 1.00 78.00 97 GLN A N 1
ATOM 780 C CA . GLN A 1 97 ? -2.838 -13.569 -0.988 1.00 78.00 97 GLN A CA 1
ATOM 781 C C . GLN A 1 97 ? -2.255 -14.388 -2.162 1.00 78.00 97 GLN A C 1
ATOM 783 O O . GLN A 1 97 ? -1.039 -14.486 -2.305 1.00 78.00 97 GLN A O 1
ATOM 788 N N . ASP A 1 98 ? -3.120 -14.904 -3.039 1.00 77.12 98 ASP A N 1
ATOM 789 C CA . ASP A 1 98 ? -2.756 -15.703 -4.218 1.00 77.12 98 ASP A CA 1
ATOM 790 C C . ASP A 1 98 ? -3.020 -14.995 -5.557 1.00 77.12 98 ASP A C 1
ATOM 792 O O . ASP A 1 98 ? -2.937 -15.606 -6.631 1.00 77.12 98 ASP A O 1
ATOM 796 N N . GLU A 1 99 ? -3.361 -13.710 -5.507 1.00 83.81 99 GLU A N 1
ATOM 797 C CA . GLU A 1 99 ? -3.679 -12.909 -6.683 1.00 83.81 99 GLU A CA 1
ATOM 798 C C . GLU A 1 99 ? -2.439 -12.133 -7.139 1.00 83.81 99 GLU A C 1
ATOM 800 O O . GLU A 1 99 ? -1.684 -11.596 -6.333 1.00 83.81 99 GLU A O 1
ATOM 805 N N . ALA A 1 100 ? -2.228 -12.068 -8.455 1.00 80.06 100 ALA A N 1
ATOM 806 C CA . ALA A 1 100 ? -1.164 -11.265 -9.066 1.00 80.06 100 ALA A CA 1
ATOM 807 C C . ALA A 1 100 ? -1.638 -9.869 -9.493 1.00 80.06 100 ALA A C 1
ATOM 809 O O . ALA A 1 100 ? -0.827 -9.024 -9.870 1.00 80.06 100 ALA A O 1
ATOM 810 N N . VAL A 1 101 ? -2.952 -9.632 -9.447 1.00 85.69 101 VAL A N 1
ATOM 811 C CA . VAL A 1 101 ? -3.593 -8.412 -9.939 1.00 85.69 101 VAL A CA 1
ATOM 812 C C . VAL A 1 101 ? -4.421 -7.790 -8.828 1.00 85.69 101 VAL A C 1
ATOM 814 O O . VAL A 1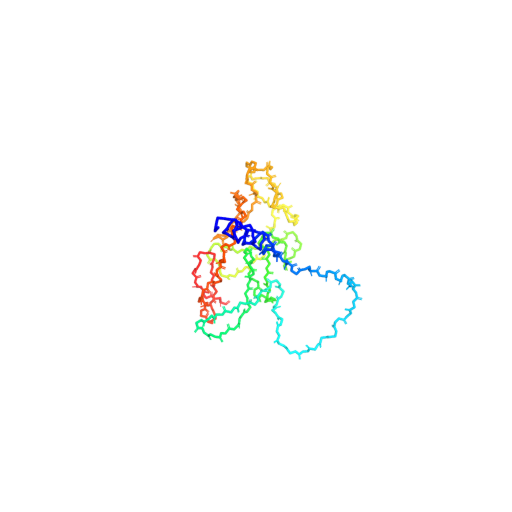 101 ? -5.323 -8.422 -8.279 1.00 85.69 101 VAL A O 1
ATOM 817 N N . ALA A 1 102 ? -4.128 -6.528 -8.519 1.00 92.19 102 ALA A N 1
ATOM 818 C CA . ALA A 1 102 ? -4.900 -5.767 -7.555 1.00 92.19 102 ALA A CA 1
ATOM 819 C C . ALA A 1 102 ? -6.295 -5.432 -8.100 1.00 92.19 102 ALA A C 1
ATOM 821 O O . ALA A 1 102 ? -6.473 -5.144 -9.285 1.00 92.19 102 ALA A O 1
ATOM 822 N N . ARG A 1 103 ? -7.293 -5.405 -7.215 1.00 93.50 103 ARG A N 1
ATOM 823 C CA . ARG A 1 103 ? -8.682 -5.084 -7.566 1.00 93.50 103 ARG A CA 1
ATOM 824 C C . ARG A 1 103 ? -9.338 -4.159 -6.555 1.00 93.50 103 ARG A C 1
ATOM 826 O O . ARG A 1 103 ? -9.001 -4.145 -5.372 1.00 93.50 103 ARG A O 1
ATOM 833 N N . CYS A 1 104 ? -10.342 -3.424 -7.018 1.00 95.50 104 CYS A N 1
ATOM 834 C CA . CYS A 1 104 ? -11.150 -2.570 -6.160 1.00 95.50 104 CYS A CA 1
ATOM 835 C C . CYS A 1 104 ? -12.238 -3.374 -5.442 1.00 95.50 104 CYS A C 1
ATOM 837 O O . CYS A 1 104 ? -13.109 -3.967 -6.080 1.00 95.50 104 CYS A O 1
ATOM 839 N N . LYS A 1 105 ? -12.248 -3.322 -4.110 1.00 95.69 105 LYS A N 1
ATOM 840 C CA . LYS A 1 105 ? -13.271 -3.946 -3.258 1.00 95.69 105 LYS A CA 1
ATOM 841 C C . LYS A 1 105 ? -14.018 -2.878 -2.464 1.00 95.69 105 LYS A C 1
ATOM 843 O O . LYS A 1 105 ? -13.456 -1.849 -2.099 1.00 95.69 105 LYS A O 1
ATOM 848 N N . LYS A 1 106 ? -15.309 -3.109 -2.205 1.00 97.69 106 LYS A N 1
ATOM 849 C CA . LYS A 1 106 ? -16.120 -2.239 -1.340 1.00 97.69 106 LYS A CA 1
ATOM 850 C C . LYS A 1 106 ? -15.482 -2.150 0.046 1.00 97.69 106 LYS A C 1
ATOM 852 O O . LYS A 1 106 ? -15.241 -3.185 0.663 1.00 97.69 106 LYS A O 1
ATOM 857 N N . ASN A 1 107 ? -15.259 -0.930 0.527 1.00 97.25 107 ASN A N 1
ATOM 858 C CA . ASN A 1 107 ? -14.841 -0.692 1.898 1.00 97.25 107 ASN A CA 1
ATOM 859 C C . ASN A 1 107 ? -16.071 -0.819 2.817 1.00 97.25 107 ASN A C 1
ATOM 861 O O . ASN A 1 107 ? -16.994 -0.013 2.668 1.00 97.25 107 ASN A O 1
ATOM 865 N N . PRO A 1 108 ? -16.116 -1.777 3.763 1.00 97.38 108 PRO A N 1
ATOM 866 C CA . PRO A 1 108 ? -17.232 -1.903 4.703 1.00 97.38 108 PRO A CA 1
ATOM 867 C C . PRO A 1 108 ? -17.464 -0.641 5.543 1.00 97.38 108 PRO A C 1
ATOM 869 O O . PRO A 1 108 ? -18.600 -0.345 5.890 1.00 97.38 108 PRO A O 1
ATOM 872 N N . CYS A 1 109 ? -16.405 0.126 5.807 1.00 97.06 109 CYS A N 1
ATOM 873 C CA . CYS A 1 109 ? -16.451 1.358 6.588 1.00 97.06 109 CYS A CA 1
ATOM 874 C C . CYS A 1 109 ? -16.822 2.597 5.767 1.00 97.06 109 CYS A C 1
ATOM 876 O O . CYS A 1 109 ? -16.957 3.675 6.331 1.00 97.06 109 CYS A O 1
ATOM 878 N N . LEU A 1 110 ? -16.977 2.459 4.442 1.00 96.69 110 LEU A N 1
ATOM 879 C CA . LEU A 1 110 ? -17.382 3.499 3.482 1.00 96.69 110 LEU A CA 1
ATOM 880 C C . LEU A 1 110 ? -16.470 4.743 3.379 1.00 96.69 110 LEU A C 1
ATOM 882 O O . LEU A 1 110 ? -16.602 5.490 2.408 1.00 96.69 110 LEU A O 1
ATOM 886 N N . THR A 1 111 ? -15.519 4.920 4.294 1.00 96.44 111 THR A N 1
ATOM 887 C 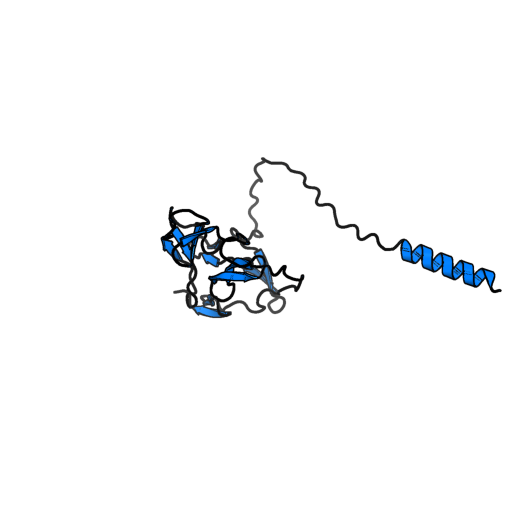CA . THR A 1 111 ? -14.605 6.066 4.401 1.00 96.44 111 THR A CA 1
ATOM 888 C C . THR A 1 111 ? -13.166 5.636 4.120 1.00 96.44 111 THR A C 1
ATOM 890 O O . THR A 1 111 ? -12.709 4.627 4.652 1.00 96.44 111 THR A O 1
ATOM 893 N N . ASP A 1 112 ? -12.438 6.382 3.281 1.00 96.38 112 ASP A N 1
ATOM 894 C CA . ASP A 1 112 ? -11.017 6.100 3.018 1.00 96.38 112 ASP A CA 1
ATOM 895 C C . ASP A 1 112 ? -10.181 6.191 4.302 1.00 96.38 112 ASP A C 1
ATOM 897 O O . ASP A 1 112 ? -10.440 7.028 5.161 1.00 96.38 112 ASP A O 1
ATOM 901 N N . GLY A 1 113 ? -9.183 5.318 4.437 1.00 93.50 113 GLY A N 1
ATOM 902 C CA . GLY A 1 113 ? -8.353 5.229 5.641 1.00 93.50 113 GLY A CA 1
ATOM 903 C C . GLY A 1 113 ? -8.991 4.482 6.816 1.00 93.50 113 GLY A C 1
ATOM 904 O O . GLY A 1 113 ? -8.267 4.130 7.745 1.00 93.50 113 GLY A O 1
ATOM 905 N N . LEU A 1 114 ? -10.294 4.174 6.763 1.00 95.50 114 LEU A N 1
ATOM 906 C CA . LEU A 1 114 ? -10.934 3.262 7.711 1.00 95.50 114 LEU A CA 1
ATOM 907 C C . LEU A 1 114 ? -10.992 1.842 7.162 1.00 95.50 114 LEU A C 1
ATOM 909 O O . LEU A 1 114 ? -11.360 1.618 6.005 1.00 95.50 114 LEU A O 1
ATOM 913 N N . VAL A 1 115 ? -10.710 0.881 8.031 1.00 95.25 115 VAL A N 1
ATOM 914 C CA . VAL A 1 115 ? -10.780 -0.546 7.739 1.00 95.25 115 VAL A CA 1
ATOM 915 C C . VAL A 1 115 ? -11.608 -1.284 8.782 1.00 95.25 115 VAL A C 1
ATOM 917 O O . VAL A 1 115 ? -11.650 -0.903 9.949 1.00 95.25 115 VAL A O 1
ATOM 920 N N . MET A 1 116 ? -12.277 -2.350 8.345 1.00 95.25 116 MET A N 1
ATOM 921 C CA . MET A 1 116 ? -13.011 -3.245 9.234 1.00 95.25 116 MET A CA 1
ATOM 922 C C . MET A 1 116 ? -12.022 -4.187 9.917 1.00 95.25 116 MET A C 1
ATOM 924 O O . MET A 1 116 ? -11.341 -4.952 9.234 1.00 95.25 116 MET A O 1
ATOM 928 N N . PHE A 1 117 ? -11.972 -4.157 11.243 1.00 94.50 117 PHE A N 1
ATOM 929 C CA . PHE A 1 117 ? -11.150 -5.052 12.047 1.00 94.50 117 PHE A CA 1
ATOM 930 C C . PHE A 1 117 ? -11.909 -5.405 13.331 1.00 94.50 117 PHE A C 1
ATOM 932 O O . PHE A 1 117 ? -12.477 -4.531 13.975 1.00 94.50 117 PHE A O 1
ATOM 939 N N . ASN A 1 118 ? -11.995 -6.697 13.661 1.00 93.44 118 ASN A N 1
ATOM 940 C CA . ASN A 1 118 ? -12.795 -7.216 14.782 1.00 93.44 118 ASN A CA 1
ATOM 941 C C . ASN A 1 118 ? -14.261 -6.724 14.824 1.00 93.44 118 ASN A C 1
ATOM 943 O O . ASN A 1 118 ? -14.836 -6.543 15.891 1.00 93.44 118 ASN A O 1
ATOM 947 N N . GLY A 1 119 ? -14.883 -6.526 13.656 1.00 93.44 119 GLY A N 1
ATOM 948 C CA . GLY A 1 119 ? -16.288 -6.111 13.543 1.00 93.44 119 GLY A CA 1
ATOM 949 C C . GLY A 1 119 ? -16.533 -4.606 13.689 1.00 93.44 119 GLY A C 1
ATOM 950 O O . GLY A 1 119 ? -17.668 -4.162 13.520 1.00 93.44 119 GLY A O 1
ATOM 951 N N . THR A 1 120 ? -15.489 -3.814 13.933 1.00 94.56 120 THR A N 1
ATOM 952 C CA . THR A 1 120 ? -15.562 -2.356 14.062 1.00 94.56 120 THR A CA 1
ATOM 953 C C . THR A 1 120 ? -14.642 -1.646 13.072 1.00 94.56 120 THR A C 1
ATOM 955 O O . THR A 1 120 ? -13.679 -2.206 12.546 1.00 94.56 120 THR A O 1
ATOM 958 N N . CYS A 1 121 ? -14.976 -0.395 12.760 1.00 95.38 121 CYS A N 1
ATOM 959 C CA . CYS A 1 121 ? -14.203 0.428 11.837 1.00 95.38 121 CYS A CA 1
ATOM 960 C C . CYS A 1 121 ? -13.100 1.182 12.572 1.00 95.38 121 CYS A C 1
ATOM 962 O O . CYS A 1 121 ? -13.365 1.881 13.548 1.00 95.38 121 CYS A O 1
ATOM 964 N N . HIS A 1 122 ? -11.876 1.072 12.065 1.00 94.75 122 HIS A N 1
ATOM 965 C CA . HIS A 1 122 ? -10.689 1.648 12.683 1.00 94.75 122 HIS A CA 1
ATOM 966 C C . HIS A 1 122 ? -9.798 2.338 11.659 1.00 94.75 122 HIS A C 1
ATOM 968 O O . HIS A 1 122 ? -9.741 1.936 10.499 1.00 94.75 122 HIS A O 1
ATOM 974 N N . GLU A 1 123 ? -9.090 3.372 12.103 1.00 93.50 123 GLU A N 1
ATOM 975 C CA . GLU A 1 123 ? -8.092 4.065 11.291 1.00 93.50 123 GLU A CA 1
ATOM 976 C C . GLU A 1 123 ? -6.873 3.169 11.066 1.00 93.50 123 GLU A C 1
ATOM 978 O O . GLU A 1 123 ? -6.250 2.684 12.014 1.00 93.50 123 GLU A O 1
ATOM 983 N N . LEU A 1 124 ? -6.527 2.968 9.796 1.00 92.12 124 LEU A N 1
ATOM 984 C CA . LEU A 1 124 ? -5.312 2.270 9.401 1.00 92.12 124 LEU A CA 1
ATOM 985 C C . LEU A 1 124 ? -4.084 3.138 9.722 1.00 92.12 124 LEU A C 1
ATOM 987 O O . LEU A 1 124 ? -4.069 4.333 9.429 1.00 92.12 124 LEU A O 1
ATOM 991 N N . GLY A 1 125 ? -3.046 2.535 10.298 1.00 86.81 125 GLY A N 1
ATOM 992 C CA . GLY A 1 125 ? -1.798 3.198 10.685 1.00 86.81 125 GLY A CA 1
ATOM 993 C C . GLY A 1 125 ? -1.825 3.864 12.064 1.00 86.81 125 GLY A C 1
ATOM 994 O O . GLY A 1 125 ? -0.841 4.489 12.452 1.00 86.81 125 GLY A O 1
ATOM 995 N N . LYS A 1 126 ? -2.919 3.736 12.827 1.00 82.94 126 LYS A N 1
ATOM 996 C CA . LYS A 1 126 ? -3.025 4.312 14.173 1.00 82.94 126 LYS A CA 1
ATOM 997 C C . LYS A 1 126 ? -2.467 3.365 15.238 1.00 82.94 126 LYS A C 1
ATOM 999 O O . LYS A 1 126 ? -2.782 2.174 15.247 1.00 82.94 126 LYS A O 1
ATOM 1004 N N . SER A 1 127 ? -1.664 3.916 16.148 1.00 77.25 127 SER A N 1
ATOM 1005 C CA . SER A 1 127 ? -1.135 3.203 17.319 1.00 77.25 127 SER A CA 1
ATOM 1006 C C . SER A 1 127 ? -2.127 3.213 18.486 1.00 77.25 127 SER A C 1
ATOM 1008 O O . SER A 1 127 ? -2.885 4.170 18.656 1.00 77.25 127 SER A O 1
ATOM 1010 N N . GLY A 1 128 ? -2.111 2.155 19.300 1.00 64.56 128 GLY A N 1
ATOM 1011 C CA . GLY A 1 128 ? -2.675 2.147 20.655 1.00 64.56 128 GLY A CA 1
ATOM 1012 C C . GLY A 1 128 ? -4.202 2.126 20.807 1.00 64.56 128 GLY A C 1
ATOM 1013 O O . GLY A 1 128 ? -4.674 2.136 21.939 1.00 64.56 128 GLY A O 1
ATOM 1014 N N . THR A 1 129 ? -4.995 2.101 19.729 1.00 68.31 129 THR A N 1
ATOM 1015 C CA . THR A 1 129 ? -6.471 2.050 19.836 1.00 68.31 129 THR A CA 1
ATOM 1016 C C . THR A 1 129 ? -7.026 0.629 19.856 1.00 68.31 129 THR A C 1
ATOM 1018 O O . THR A 1 129 ? -7.880 0.310 20.674 1.00 68.31 129 THR A O 1
ATOM 1021 N N . VAL A 1 130 ? -6.555 -0.223 18.947 1.00 85.88 130 VAL A N 1
ATOM 1022 C CA . VAL A 1 130 ? -7.035 -1.611 18.772 1.00 85.88 130 VAL A CA 1
ATOM 1023 C C . VAL A 1 130 ? -5.932 -2.631 19.012 1.00 85.88 130 VAL A C 1
ATOM 1025 O O . VAL A 1 130 ? -6.183 -3.784 19.348 1.00 85.88 130 VAL A O 1
ATOM 1028 N N . CYS A 1 131 ? -4.697 -2.186 18.828 1.00 87.62 131 CYS A N 1
ATOM 1029 C CA . CYS A 1 131 ? -3.496 -2.955 19.059 1.00 87.62 131 CYS A CA 1
ATOM 1030 C C . CYS A 1 131 ? -2.825 -2.440 20.342 1.00 87.62 131 CYS A C 1
ATOM 1032 O O . CYS A 1 131 ? -2.990 -1.274 20.704 1.00 87.62 131 CYS A O 1
ATOM 1034 N N . ASN A 1 132 ? -2.065 -3.303 21.025 1.00 84.12 132 ASN A N 1
ATOM 1035 C CA . ASN A 1 132 ? -1.274 -2.927 22.206 1.00 84.12 132 ASN A CA 1
ATOM 1036 C C . ASN A 1 132 ? -0.356 -1.724 21.909 1.00 84.12 132 ASN A C 1
ATOM 1038 O O . ASN A 1 132 ? -0.021 -1.481 20.754 1.00 84.12 132 ASN A O 1
ATOM 1042 N N . ALA A 1 133 ? 0.107 -1.018 22.945 1.00 76.50 133 ALA A N 1
ATOM 1043 C CA . ALA A 1 133 ? 0.824 0.262 22.824 1.00 76.50 133 ALA A CA 1
ATOM 1044 C C . ALA A 1 133 ? 2.065 0.267 21.897 1.00 76.50 133 ALA A C 1
ATOM 1046 O O . ALA A 1 133 ? 2.472 1.329 21.433 1.00 76.50 133 ALA A O 1
ATOM 1047 N N . SER A 1 134 ? 2.654 -0.894 21.598 1.00 80.38 134 SER A N 1
ATOM 1048 C CA . SER A 1 134 ? 3.822 -1.048 20.711 1.00 80.38 134 SER A CA 1
ATOM 1049 C C . SER A 1 134 ? 3.476 -1.417 19.260 1.00 80.38 134 SER A C 1
ATOM 1051 O O . SER A 1 134 ? 4.367 -1.538 18.423 1.00 80.38 134 SER A O 1
ATOM 1053 N N . LYS A 1 135 ? 2.187 -1.598 18.950 1.00 89.44 135 LYS A N 1
ATOM 1054 C CA . LYS A 1 135 ? 1.694 -2.094 17.662 1.00 89.44 135 LYS A CA 1
ATOM 1055 C C . LYS A 1 135 ? 0.753 -1.097 17.000 1.00 89.44 135 LYS A C 1
ATOM 1057 O O . LYS A 1 135 ? -0.011 -0.394 17.661 1.00 89.44 135 LYS A O 1
ATOM 1062 N N . ILE A 1 136 ? 0.752 -1.109 15.673 1.00 90.44 136 ILE A N 1
ATOM 1063 C CA . ILE A 1 136 ? -0.192 -0.354 14.847 1.00 90.44 136 ILE A CA 1
ATOM 1064 C C . ILE A 1 136 ? -1.123 -1.309 14.114 1.00 90.44 136 ILE A C 1
ATOM 1066 O O . ILE A 1 136 ? -0.730 -2.415 13.737 1.00 90.44 136 ILE A O 1
ATOM 1070 N N . LEU A 1 137 ? -2.356 -0.867 13.875 1.00 93.06 137 LEU A N 1
ATOM 1071 C CA . LEU A 1 137 ? -3.232 -1.548 12.929 1.00 93.06 137 LEU A CA 1
ATOM 1072 C C . LEU A 1 137 ? -2.725 -1.247 11.516 1.00 93.06 137 LEU A C 1
ATOM 1074 O O . LEU A 1 137 ? -2.917 -0.141 11.014 1.00 93.06 137 LEU A O 1
ATOM 1078 N N . GLY A 1 138 ? -2.043 -2.200 10.894 1.00 91.81 138 GLY A N 1
ATOM 1079 C CA . GLY A 1 138 ? -1.365 -2.018 9.616 1.00 91.81 138 GLY A CA 1
ATOM 1080 C C . GLY A 1 138 ? -1.654 -3.139 8.627 1.00 91.81 138 GLY A C 1
ATOM 1081 O O . GLY A 1 138 ? -2.594 -3.917 8.795 1.00 91.81 138 GLY A O 1
ATOM 1082 N N . VAL A 1 139 ? -0.844 -3.186 7.572 1.00 90.62 139 VAL A N 1
ATOM 1083 C CA . VAL A 1 139 ? -0.939 -4.186 6.506 1.00 90.62 139 VAL A CA 1
ATOM 1084 C C . VAL A 1 139 ? 0.324 -5.037 6.524 1.00 90.62 139 VAL A C 1
ATOM 1086 O O . VAL A 1 139 ? 1.430 -4.504 6.510 1.00 90.62 139 VAL A O 1
ATOM 1089 N N . HIS A 1 140 ? 0.157 -6.354 6.564 1.00 86.75 140 HIS A N 1
ATOM 1090 C CA . HIS A 1 140 ? 1.249 -7.317 6.473 1.00 86.75 140 HIS A CA 1
ATOM 1091 C C . HIS A 1 140 ? 1.834 -7.347 5.051 1.00 86.75 140 HIS A C 1
ATOM 1093 O O . HIS A 1 140 ? 1.085 -7.445 4.079 1.00 86.75 140 HIS A O 1
ATOM 1099 N N . ASN A 1 141 ? 3.161 -7.280 4.914 1.00 77.31 141 ASN A N 1
ATOM 1100 C CA . ASN A 1 141 ? 3.834 -7.195 3.607 1.00 77.31 141 ASN A CA 1
ATOM 1101 C C . ASN A 1 141 ? 3.770 -8.497 2.782 1.00 77.31 141 ASN A C 1
ATOM 1103 O O . ASN A 1 141 ? 3.878 -8.451 1.563 1.00 77.31 141 ASN A O 1
ATOM 1107 N N . ASP A 1 142 ? 3.603 -9.645 3.436 1.00 74.12 142 ASP A N 1
ATOM 1108 C CA . ASP A 1 142 ? 3.633 -10.998 2.861 1.00 74.12 142 ASP A CA 1
ATOM 1109 C C . ASP A 1 142 ? 2.270 -11.493 2.358 1.00 74.12 142 ASP A C 1
ATOM 1111 O O . ASP A 1 142 ? 2.202 -12.349 1.479 1.00 74.12 142 ASP A O 1
ATOM 1115 N N . ALA A 1 143 ? 1.174 -10.966 2.904 1.00 77.25 143 ALA A N 1
ATOM 1116 C CA . ALA A 1 143 ? -0.184 -11.379 2.541 1.00 77.25 143 ALA A CA 1
ATOM 1117 C C . ALA A 1 143 ? -1.098 -10.210 2.150 1.00 77.25 143 ALA A C 1
ATOM 1119 O O . ALA A 1 143 ? -2.244 -10.442 1.763 1.00 77.25 143 ALA A O 1
ATOM 1120 N N . TYR A 1 144 ? -0.626 -8.966 2.287 1.00 87.31 144 TYR A N 1
ATOM 1121 C CA . TYR A 1 144 ? -1.443 -7.753 2.193 1.00 87.31 144 TYR A CA 1
ATOM 1122 C C . TYR A 1 144 ? -2.727 -7.838 3.028 1.00 87.31 144 TYR A C 1
ATOM 1124 O O . TYR A 1 144 ? -3.773 -7.328 2.633 1.00 87.31 144 TYR A O 1
ATOM 1132 N N . SER A 1 145 ? -2.657 -8.499 4.186 1.00 90.38 145 SER A N 1
ATOM 1133 C CA . SER A 1 145 ? -3.761 -8.651 5.132 1.00 90.38 145 SER A CA 1
ATOM 1134 C C . SER A 1 145 ? -3.681 -7.592 6.232 1.00 90.38 145 SER A C 1
ATOM 1136 O O . SER A 1 145 ? -2.604 -7.098 6.565 1.00 90.38 145 SER A O 1
ATOM 1138 N N . ILE A 1 146 ? -4.829 -7.221 6.800 1.00 91.88 146 ILE A N 1
ATOM 1139 C CA . ILE A 1 146 ? -4.889 -6.271 7.919 1.00 91.88 146 ILE A CA 1
ATOM 1140 C C . ILE A 1 146 ? -4.575 -7.003 9.219 1.00 91.88 146 ILE A C 1
ATOM 1142 O O . ILE A 1 146 ? -5.173 -8.042 9.499 1.00 91.88 146 ILE A O 1
ATOM 1146 N N . GLY A 1 147 ? -3.703 -6.428 10.040 1.00 91.94 147 GLY A N 1
ATOM 1147 C CA . GLY A 1 147 ? -3.357 -6.985 11.340 1.00 91.94 147 GLY A CA 1
ATOM 1148 C C . GLY A 1 147 ? -2.642 -5.992 12.245 1.00 91.94 147 GLY A C 1
ATOM 1149 O O . GLY A 1 147 ? -2.329 -4.868 11.850 1.00 91.94 147 GLY A O 1
ATOM 1150 N N . CYS A 1 148 ? -2.391 -6.410 13.483 1.00 92.25 148 CYS A N 1
ATOM 1151 C CA . CYS A 1 148 ? -1.551 -5.652 14.401 1.00 92.25 148 CYS A CA 1
ATOM 1152 C C . CYS A 1 148 ? -0.081 -5.959 14.108 1.00 92.25 148 CYS A C 1
ATOM 1154 O O . CYS A 1 148 ? 0.408 -7.035 14.459 1.00 92.25 148 CYS A O 1
ATOM 1156 N N . ILE A 1 149 ? 0.612 -5.002 13.496 1.00 89.69 149 ILE A N 1
ATOM 1157 C CA . ILE A 1 149 ? 2.032 -5.105 13.159 1.00 89.69 149 ILE A CA 1
ATOM 1158 C C . ILE A 1 149 ? 2.868 -4.313 14.164 1.00 89.69 149 ILE A C 1
ATOM 1160 O O . ILE A 1 149 ? 2.436 -3.278 14.677 1.00 89.69 149 ILE A O 1
ATOM 1164 N N . GLU A 1 150 ? 4.057 -4.824 14.472 1.00 86.50 150 GLU A N 1
ATOM 1165 C CA . GLU A 1 150 ? 5.039 -4.089 15.270 1.00 86.50 150 GLU A CA 1
ATOM 1166 C C . GLU A 1 150 ? 5.488 -2.843 14.503 1.00 86.50 150 GLU A C 1
ATOM 1168 O O . GLU A 1 150 ? 5.636 -2.875 13.277 1.00 86.50 150 GLU A O 1
ATOM 1173 N N . ILE A 1 151 ? 5.752 -1.750 15.220 1.00 71.12 151 ILE A N 1
ATOM 1174 C CA . ILE A 1 151 ? 6.424 -0.580 14.647 1.00 71.12 151 ILE A CA 1
ATOM 1175 C C . ILE A 1 151 ? 7.910 -0.932 14.512 1.00 71.12 151 ILE A C 1
ATOM 1177 O O . ILE A 1 151 ? 8.758 -0.474 15.274 1.00 71.12 151 ILE A O 1
ATOM 1181 N N . THR A 1 152 ? 8.249 -1.811 13.574 1.00 62.78 152 THR A N 1
ATOM 1182 C CA . THR A 1 152 ? 9.646 -2.009 13.202 1.00 62.78 152 THR A CA 1
ATOM 1183 C C . THR A 1 152 ? 10.069 -0.788 12.408 1.00 62.78 152 THR A C 1
ATOM 1185 O O . THR A 1 152 ? 9.743 -0.667 11.227 1.00 62.78 152 THR A O 1
ATOM 1188 N N . PHE A 1 153 ? 10.808 0.120 13.045 1.00 55.06 153 PHE A N 1
ATOM 1189 C CA . PHE A 1 153 ? 11.711 0.979 12.296 1.00 55.06 153 PHE A CA 1
ATOM 1190 C C . PHE A 1 153 ? 12.598 0.027 11.505 1.00 55.06 153 PHE A C 1
ATOM 1192 O O . PHE A 1 153 ? 13.238 -0.826 12.132 1.00 55.06 153 PHE A O 1
ATOM 1199 N N . PRO A 1 154 ? 12.610 0.075 10.163 1.00 49.69 154 PRO A N 1
ATOM 1200 C CA . PRO A 1 154 ? 13.626 -0.662 9.458 1.00 49.69 154 PRO A CA 1
ATOM 1201 C C . PRO A 1 154 ? 14.942 -0.115 10.011 1.00 49.69 154 PRO A C 1
ATOM 1203 O O . PRO A 1 154 ? 15.303 1.039 9.773 1.00 49.69 154 PRO A O 1
ATOM 1206 N N . ASN A 1 155 ? 15.676 -0.947 10.761 1.00 39.69 155 ASN A N 1
ATOM 1207 C CA . ASN A 1 155 ? 17.126 -0.850 10.719 1.00 39.69 155 ASN A CA 1
ATOM 1208 C C . ASN A 1 155 ? 17.449 -0.673 9.236 1.00 39.69 155 ASN A C 1
ATOM 1210 O O . ASN A 1 155 ? 16.795 -1.320 8.413 1.00 39.69 155 ASN A O 1
ATOM 1214 N N . ARG A 1 156 ? 18.370 0.229 8.885 1.00 43.38 156 ARG A N 1
ATOM 1215 C CA . ARG A 1 156 ? 18.787 0.489 7.496 1.00 43.38 156 ARG A CA 1
ATOM 1216 C C . ARG A 1 156 ? 19.473 -0.738 6.861 1.00 43.38 156 ARG A C 1
ATOM 1218 O O . ARG A 1 156 ? 20.507 -0.624 6.222 1.00 43.38 156 ARG A O 1
ATOM 1225 N N . ASN A 1 157 ? 18.929 -1.927 7.062 1.00 39.66 157 ASN A N 1
ATOM 1226 C CA . ASN A 1 157 ? 19.036 -3.059 6.188 1.00 39.66 157 ASN A CA 1
ATOM 1227 C C . ASN A 1 157 ? 18.519 -2.564 4.845 1.00 39.66 157 ASN A C 1
ATOM 1229 O O . ASN A 1 157 ? 17.332 -2.288 4.668 1.00 39.66 157 ASN A O 1
ATOM 1233 N N . ILE A 1 158 ? 19.461 -2.382 3.931 1.00 41.12 158 ILE A N 1
ATOM 1234 C CA . ILE A 1 158 ? 19.207 -2.245 2.511 1.00 41.12 158 ILE A CA 1
ATOM 1235 C C . ILE A 1 158 ? 18.499 -3.546 2.129 1.00 41.12 158 ILE A C 1
ATOM 1237 O O . ILE A 1 158 ? 19.145 -4.561 1.887 1.00 41.12 158 ILE A O 1
ATOM 1241 N N . ILE A 1 159 ? 17.166 -3.567 2.207 1.00 47.50 159 ILE A N 1
ATOM 1242 C CA . ILE A 1 159 ? 16.383 -4.651 1.628 1.00 47.50 159 ILE A CA 1
ATOM 1243 C C . ILE A 1 159 ? 16.541 -4.425 0.136 1.00 47.50 159 ILE A C 1
ATOM 1245 O O . ILE A 1 159 ? 15.883 -3.565 -0.450 1.00 47.50 159 ILE A O 1
ATOM 1249 N N . SER A 1 160 ? 17.515 -5.123 -0.437 1.00 47.97 160 SER A N 1
ATOM 1250 C CA . SER A 1 160 ? 17.701 -5.199 -1.870 1.00 47.97 160 SER A CA 1
ATOM 1251 C C . SER A 1 160 ? 16.359 -5.575 -2.483 1.00 47.97 160 SER A C 1
ATOM 1253 O O . SER A 1 160 ? 15.685 -6.510 -2.034 1.00 47.97 160 SER A O 1
ATOM 1255 N N . ALA A 1 161 ? 15.946 -4.808 -3.492 1.00 55.47 161 ALA A N 1
ATOM 1256 C CA . ALA A 1 161 ? 14.871 -5.247 -4.360 1.00 55.47 161 ALA A CA 1
ATOM 1257 C C . ALA A 1 161 ? 15.184 -6.679 -4.819 1.00 55.47 161 ALA A C 1
ATOM 1259 O O . ALA A 1 161 ? 16.362 -7.019 -4.983 1.00 55.47 161 ALA A O 1
ATOM 1260 N N . PRO A 1 162 ? 14.170 -7.547 -4.968 1.00 57.28 162 PRO A N 1
ATOM 1261 C CA . PRO A 1 162 ? 14.412 -8.924 -5.361 1.00 57.28 162 PRO A CA 1
ATOM 1262 C C . PRO A 1 162 ? 15.244 -8.940 -6.647 1.00 57.28 162 PRO A C 1
ATOM 1264 O O . PRO A 1 162 ? 14.782 -8.461 -7.677 1.00 57.28 162 PRO A O 1
ATOM 1267 N N . LEU A 1 163 ? 16.452 -9.510 -6.564 1.00 58.38 163 LEU A N 1
ATOM 1268 C CA . LEU A 1 163 ? 17.490 -9.471 -7.609 1.00 58.38 163 LEU A CA 1
ATOM 1269 C C . LEU A 1 163 ? 17.021 -10.003 -8.970 1.00 58.38 163 LEU A C 1
ATOM 1271 O O . LEU A 1 163 ? 17.647 -9.752 -9.989 1.00 58.38 163 LEU A O 1
ATOM 1275 N N . ARG A 1 164 ? 15.915 -10.755 -8.996 1.00 68.06 164 ARG A N 1
ATOM 1276 C CA . ARG A 1 164 ? 15.351 -11.324 -10.218 1.00 68.06 164 ARG A CA 1
ATOM 1277 C C . ARG A 1 164 ? 13.964 -10.781 -10.486 1.00 68.06 164 ARG A C 1
ATOM 1279 O O . ARG A 1 164 ? 13.024 -11.044 -9.724 1.00 68.06 164 ARG A O 1
ATOM 1286 N N . ALA A 1 165 ? 13.833 -10.098 -11.614 1.00 70.56 165 ALA A N 1
ATOM 1287 C CA . ALA A 1 165 ? 12.545 -9.769 -12.192 1.00 70.56 165 ALA A CA 1
ATOM 1288 C C . ALA A 1 165 ? 11.770 -11.055 -12.538 1.00 70.56 165 ALA A C 1
ATOM 1290 O O . ALA A 1 165 ? 12.338 -12.100 -12.867 1.00 70.56 165 ALA A O 1
ATOM 1291 N N . CYS A 1 166 ? 10.443 -10.994 -12.438 1.00 79.00 166 CYS A N 1
ATOM 1292 C CA . CYS A 1 166 ? 9.596 -12.059 -12.966 1.00 79.00 166 CYS A CA 1
ATOM 1293 C C . CYS A 1 166 ? 9.679 -12.074 -14.503 1.00 79.00 166 CYS A C 1
ATOM 1295 O O . CYS A 1 166 ? 9.900 -11.037 -15.127 1.00 79.00 166 CYS A O 1
ATOM 1297 N N . ARG A 1 167 ? 9.482 -13.246 -15.125 1.00 79.81 167 ARG A N 1
ATOM 1298 C CA . ARG A 1 167 ? 9.467 -13.362 -16.595 1.00 79.81 167 ARG A CA 1
ATOM 1299 C C . ARG A 1 167 ? 8.423 -12.411 -17.200 1.00 79.81 167 ARG A C 1
ATOM 1301 O O . ARG A 1 167 ? 7.374 -12.221 -16.572 1.00 79.81 167 ARG A O 1
ATOM 1308 N N . PRO A 1 168 ? 8.640 -11.880 -18.417 1.00 76.69 168 PRO A N 1
ATOM 1309 C CA . PRO A 1 168 ? 7.629 -11.088 -19.112 1.00 76.69 168 PRO A CA 1
ATOM 1310 C C . PRO A 1 168 ? 6.264 -11.793 -19.120 1.00 76.69 168 PRO A C 1
ATOM 1312 O O . PRO A 1 168 ? 6.184 -12.997 -19.364 1.00 76.69 168 PRO A O 1
ATOM 1315 N N . GLY A 1 169 ? 5.199 -11.056 -18.794 1.00 75.81 169 GLY A N 1
ATOM 1316 C CA . GLY A 1 169 ? 3.845 -11.610 -18.637 1.00 75.81 169 GLY A CA 1
ATOM 1317 C C . GLY A 1 169 ? 3.564 -12.270 -17.279 1.00 75.81 169 GLY A C 1
ATOM 1318 O O . GLY A 1 169 ? 2.488 -12.834 -17.080 1.00 75.81 169 GLY A O 1
ATOM 1319 N N . THR A 1 170 ? 4.496 -12.198 -16.323 1.00 81.56 170 THR A N 1
ATOM 1320 C CA . THR A 1 170 ? 4.301 -12.689 -14.951 1.00 81.56 170 THR A CA 1
ATOM 1321 C C . THR A 1 170 ? 4.606 -11.610 -13.908 1.00 81.56 170 THR A C 1
ATOM 1323 O O . THR A 1 170 ? 5.391 -10.695 -14.145 1.00 81.56 170 THR A O 1
ATOM 1326 N N . ARG A 1 171 ? 3.976 -11.709 -12.735 1.00 79.69 171 ARG A N 1
ATOM 1327 C CA . ARG A 1 171 ? 4.123 -10.786 -11.602 1.00 79.69 171 ARG A CA 1
ATOM 1328 C C . ARG A 1 171 ? 4.290 -11.544 -10.295 1.00 79.69 171 ARG A C 1
ATOM 1330 O O . ARG A 1 171 ? 3.699 -12.605 -10.106 1.00 79.69 171 ARG A O 1
ATOM 1337 N N . ARG A 1 172 ? 5.087 -10.979 -9.388 1.00 80.31 172 ARG A N 1
ATOM 1338 C CA . ARG A 1 172 ? 5.306 -11.527 -8.048 1.00 80.31 172 ARG A CA 1
ATOM 1339 C C . ARG A 1 172 ? 4.050 -11.313 -7.201 1.00 80.31 172 ARG A C 1
ATOM 1341 O O . ARG A 1 172 ? 3.594 -10.179 -7.078 1.00 80.31 172 ARG A O 1
ATOM 1348 N N . VAL A 1 173 ? 3.489 -12.386 -6.650 1.00 79.19 173 VAL A N 1
ATOM 1349 C CA . VAL A 1 173 ? 2.410 -12.304 -5.654 1.00 79.19 173 VAL A CA 1
ATOM 1350 C C . VAL A 1 173 ? 2.992 -12.080 -4.257 1.00 79.19 173 VAL A C 1
ATOM 1352 O O . VAL A 1 173 ? 4.204 -12.170 -4.063 1.00 79.19 173 VAL A O 1
ATOM 1355 N N . ALA A 1 174 ? 2.125 -11.826 -3.279 1.00 69.25 174 ALA A N 1
ATOM 1356 C CA . ALA A 1 174 ? 2.498 -11.491 -1.903 1.00 69.25 174 ALA A CA 1
ATOM 1357 C C . ALA A 1 174 ? 3.459 -12.515 -1.254 1.00 69.25 174 ALA A C 1
ATOM 1359 O O . ALA A 1 174 ? 4.431 -12.141 -0.603 1.00 69.25 174 ALA A O 1
ATOM 1360 N N . ASN A 1 175 ? 3.271 -13.808 -1.545 1.00 68.31 175 ASN A N 1
ATOM 1361 C CA . ASN A 1 17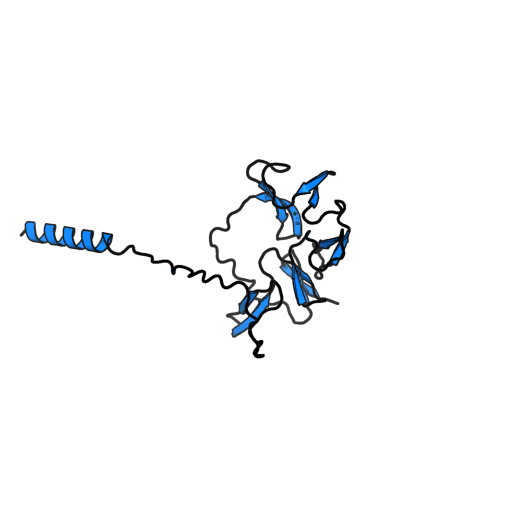5 ? 4.133 -14.892 -1.055 1.00 68.31 175 ASN A CA 1
ATOM 1362 C C . ASN A 1 175 ? 5.516 -14.994 -1.743 1.00 68.31 175 ASN A C 1
ATOM 1364 O O . ASN A 1 175 ? 6.268 -15.929 -1.478 1.00 68.31 175 ASN A O 1
ATOM 1368 N N . GLY A 1 176 ? 5.841 -14.087 -2.667 1.00 71.31 176 GLY A N 1
ATOM 1369 C CA . GLY A 1 176 ? 7.119 -14.057 -3.375 1.00 71.31 176 GLY A CA 1
ATOM 1370 C C . GLY A 1 176 ? 7.182 -14.873 -4.672 1.00 71.31 176 GLY A C 1
ATOM 1371 O O . GLY A 1 176 ? 8.190 -14.786 -5.373 1.00 71.31 176 GLY A O 1
ATOM 1372 N N . THR A 1 177 ? 6.136 -15.612 -5.052 1.00 81.00 177 THR A N 1
ATOM 1373 C CA . THR A 1 177 ? 6.104 -16.433 -6.283 1.00 81.00 177 THR A CA 1
ATOM 1374 C C . THR A 1 177 ? 5.691 -15.610 -7.510 1.00 81.00 177 THR A C 1
ATOM 1376 O O . THR A 1 177 ? 4.778 -14.794 -7.425 1.00 81.00 177 THR A O 1
ATOM 1379 N N . CYS A 1 178 ? 6.301 -15.834 -8.678 1.00 83.25 178 CYS A N 1
ATOM 1380 C CA . CYS A 1 178 ? 5.843 -15.227 -9.936 1.00 83.25 178 CYS A CA 1
ATOM 1381 C C . CYS A 1 178 ? 4.640 -15.995 -10.516 1.00 83.25 178 CYS A C 1
ATOM 1383 O O . CYS A 1 178 ? 4.701 -17.215 -10.665 1.00 83.25 178 CYS A O 1
ATOM 1385 N N . ARG A 1 179 ? 3.564 -15.293 -10.884 1.00 84.00 179 ARG A N 1
ATOM 1386 C CA . ARG A 1 179 ? 2.365 -15.848 -11.537 1.00 84.00 179 ARG A CA 1
ATOM 1387 C C . ARG A 1 179 ? 1.992 -15.069 -12.792 1.00 84.00 179 ARG A C 1
ATOM 1389 O O . ARG A 1 179 ? 2.249 -13.873 -12.873 1.00 84.00 179 ARG A O 1
ATOM 1396 N N . THR A 1 180 ? 1.371 -15.741 -13.754 1.00 82.06 180 THR A N 1
ATOM 1397 C CA . THR A 1 180 ? 0.896 -15.127 -15.000 1.00 82.06 180 THR A CA 1
ATOM 1398 C C . THR A 1 180 ? -0.207 -14.111 -14.731 1.00 82.06 180 THR A C 1
ATOM 1400 O O . THR A 1 180 ? -1.131 -14.374 -13.960 1.00 82.06 180 THR A O 1
ATOM 1403 N N . ILE A 1 181 ? -0.103 -12.960 -15.385 1.00 72.69 181 ILE A N 1
ATOM 1404 C CA . ILE A 1 181 ? -1.169 -11.963 -15.483 1.00 72.69 181 ILE A CA 1
ATOM 1405 C C . ILE A 1 181 ? -1.903 -12.229 -16.801 1.00 72.69 181 ILE A C 1
ATOM 1407 O O . ILE A 1 181 ? -1.326 -12.036 -17.867 1.00 72.69 181 ILE A O 1
ATOM 1411 N N . LEU A 1 182 ? -3.108 -12.804 -16.706 1.00 57.62 182 LEU A N 1
ATOM 1412 C CA . LEU A 1 182 ? -3.994 -13.063 -17.850 1.00 57.62 182 LEU A CA 1
ATOM 1413 C C . LEU A 1 182 ? -4.509 -11.755 -18.457 1.00 57.62 182 LEU A C 1
ATOM 1415 O O . LEU A 1 182 ? -4.810 -10.832 -17.664 1.00 57.62 182 LEU A O 1
#

Radius of gyration: 24.28 Å; chains: 1; bounding box: 80×44×51 Å

InterPro domains:
  IPR031993 Domain of unknown function DUF4789 [PF16033] (43-161)

Foldseek 3Di:
DVVVVVVVVVVVVVVVVVPPDPPDPPPPPPDDDDDDDDDDDDDDDQPAQWDWAAQPVVRDIDTDHDQQWAAAPVRRYTDHFQFCPVHDQQWTWAAALPHQHIDIDGAPVRDGQWHQDPNDTDGFQDADDPEHNQWTQYADQLGRDTDTDGPDPPPPPPPHDPSDDAPPQWGQGSNRDTDGDD

pLDDT: mean 75.95, std 18.23, range [34.44, 98.06]

Organism: Cephus cinctus (NCBI:txid211228)

Sequence (182 aa):
MFGLILVGWILIFVNALRAQDITFPNETTNTNFGQHVQLTNESTSCPLNMKLYYNEEEDNQFCDCDLGFIYYPPNNSCYLPYRKGPCSSRKYLILGQDEAVARCKKNPCLTDGLVMFNGTCHELGKSGTVCNASKILGVHNDAYSIGCIEITFPNRNIISAPLRACRPGTRRVANGTCRTIL

Secondary structure (DSSP, 8-state):
-HHHHHHHHHHHHHHHHT------------------------S-PPPTTEEEEEETTTTEEEEEEPTT-EEEGGGTEEE-TTS-TTSPTTEEEE--TT-SS-EEEE-TT-STTEEEETTEEEETT-BSSSS-TTEEEEE-TTT--EEEEE-----S---PPPSSPPPTTEEE-TTS-EEE--